Protein AF-A0A7Z9KAR8-F1 (afdb_monomer)

Radius of gyration: 24.35 Å; Cα contacts (8 Å, |Δi|>4): 132; chains: 1; bounding box: 50×44×74 Å

pLDDT: mean 83.53, std 10.92, range [35.22, 94.44]

Foldseek 3Di:
DDDPVVVLCVVCVVCVVVCNLVVVLVVVVVPDDDDDDDDDDPVNCVVVVQDPVNVVVVVVVVVVCVSCVSSVVSSVQVSLQPDKDFQDDADPVLVCQLVVQLVVCCVVCVQDKSVRSSVVSLVCQLPDLADQDPVPRDHPDHSVDCRSRVRIDRGDIDDRPPPDD

Mean predicted aligned error: 11.73 Å

Sequence (165 aa):
MPGCLEYVWALCRPAFVSGLLPETAWRLASMIPVAPLPPLTSEALRLLGVDASGMRAIRNICANFVRVAPINLLFAGAVERALLVSNWPVETTSARALTTGLFRKQAAHTELGRAEALRQTMLELIDGPGYIEE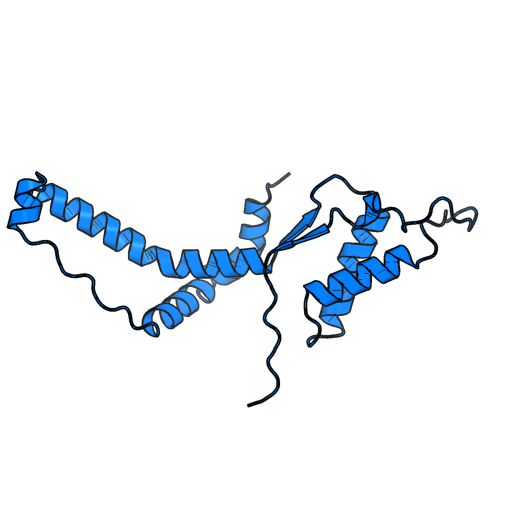ESGRTMFSYAHPIFWAPFSLVGEGSRKRIGS

Structure (mmCIF, N/CA/C/O backbone):
data_AF-A0A7Z9KAR8-F1
#
_entry.id   AF-A0A7Z9KAR8-F1
#
loop_
_atom_site.group_PDB
_atom_site.id
_atom_site.type_symbol
_atom_site.label_atom_id
_atom_site.label_alt_id
_atom_site.label_comp_id
_atom_site.label_asym_id
_atom_site.label_entity_id
_atom_site.label_seq_id
_atom_site.pdbx_PDB_ins_code
_atom_site.Cartn_x
_atom_site.Cartn_y
_atom_site.Cartn_z
_atom_site.occupancy
_atom_site.B_iso_or_equiv
_atom_site.auth_seq_id
_atom_site.auth_comp_id
_atom_site.auth_asym_id
_atom_site.auth_atom_id
_atom_site.pdbx_PDB_model_num
ATOM 1 N N . MET A 1 1 ? 3.943 18.731 10.210 1.00 45.09 1 MET A N 1
ATOM 2 C CA . MET A 1 1 ? 3.629 17.287 10.281 1.00 45.09 1 MET A CA 1
ATOM 3 C C . MET A 1 1 ? 4.158 16.627 9.018 1.00 45.09 1 MET A C 1
ATOM 5 O O . MET A 1 1 ? 4.075 17.282 7.985 1.00 45.09 1 MET A O 1
ATOM 9 N N . PRO A 1 2 ? 4.731 15.411 9.083 1.00 66.38 2 PRO A N 1
ATOM 10 C CA . PRO A 1 2 ? 5.111 14.663 7.884 1.00 66.38 2 PRO A CA 1
ATOM 11 C C . PRO A 1 2 ? 3.878 14.428 7.004 1.00 66.38 2 PRO A C 1
ATOM 13 O O . PRO A 1 2 ? 2.787 14.212 7.537 1.00 66.38 2 PRO A O 1
ATOM 16 N N . GLY A 1 3 ? 4.039 14.486 5.683 1.00 72.88 3 GLY A N 1
ATOM 17 C CA . GLY A 1 3 ? 2.987 14.110 4.745 1.00 72.88 3 GLY A CA 1
ATOM 18 C C . GLY A 1 3 ? 2.721 12.601 4.739 1.00 72.88 3 GLY A C 1
ATOM 19 O O . GLY A 1 3 ? 3.382 11.804 5.412 1.00 72.88 3 GLY A O 1
ATOM 20 N N . CYS A 1 4 ? 1.713 12.187 3.970 1.00 71.19 4 CYS A N 1
ATOM 21 C CA . CYS A 1 4 ? 1.337 10.777 3.855 1.00 71.19 4 CYS A CA 1
ATOM 22 C C . CYS A 1 4 ? 2.477 9.907 3.296 1.00 71.19 4 CYS A C 1
ATOM 24 O O . CYS A 1 4 ? 2.646 8.769 3.732 1.00 71.19 4 CYS A O 1
ATOM 26 N N . LEU A 1 5 ? 3.294 10.442 2.384 1.00 73.50 5 LEU A N 1
ATOM 27 C CA . LEU A 1 5 ? 4.408 9.718 1.771 1.00 73.50 5 LEU A CA 1
ATOM 28 C C . LEU A 1 5 ? 5.535 9.440 2.767 1.00 73.50 5 LEU A C 1
ATOM 30 O O . LEU A 1 5 ? 6.140 8.373 2.728 1.00 73.50 5 LEU A O 1
ATOM 34 N N . GLU A 1 6 ? 5.790 10.358 3.691 1.00 79.88 6 GLU A N 1
ATOM 35 C CA . GLU A 1 6 ? 6.808 10.221 4.725 1.00 79.88 6 GLU A CA 1
ATOM 36 C C . GLU A 1 6 ? 6.431 9.135 5.737 1.00 79.88 6 GLU A C 1
ATOM 38 O O . GLU A 1 6 ? 7.284 8.335 6.126 1.00 79.88 6 GLU A O 1
ATOM 43 N N . TYR A 1 7 ? 5.149 9.046 6.109 1.00 78.88 7 TYR A N 1
ATOM 44 C CA . TYR A 1 7 ? 4.641 7.960 6.954 1.00 78.88 7 TYR A CA 1
ATOM 45 C C . TYR A 1 7 ? 4.710 6.604 6.257 1.00 78.88 7 TYR A C 1
ATOM 47 O O . TYR A 1 7 ? 5.191 5.626 6.833 1.00 78.88 7 TYR A O 1
ATOM 55 N N . VAL A 1 8 ? 4.266 6.549 5.002 1.00 79.81 8 VAL A N 1
ATOM 56 C CA . VAL A 1 8 ? 4.335 5.334 4.187 1.00 79.81 8 VAL A CA 1
ATOM 57 C C . VAL A 1 8 ? 5.786 4.872 4.028 1.00 79.81 8 VAL A C 1
ATOM 59 O O . VAL A 1 8 ? 6.088 3.690 4.197 1.00 79.81 8 VAL A O 1
ATOM 62 N N . TRP A 1 9 ? 6.709 5.801 3.771 1.00 83.88 9 TRP A N 1
ATOM 63 C CA . TRP A 1 9 ? 8.127 5.483 3.687 1.00 83.88 9 TRP A CA 1
ATOM 64 C C . TRP A 1 9 ? 8.672 4.960 5.014 1.00 83.88 9 TRP A C 1
ATOM 66 O O . TRP A 1 9 ? 9.349 3.936 5.016 1.00 83.88 9 TRP A O 1
ATOM 76 N N 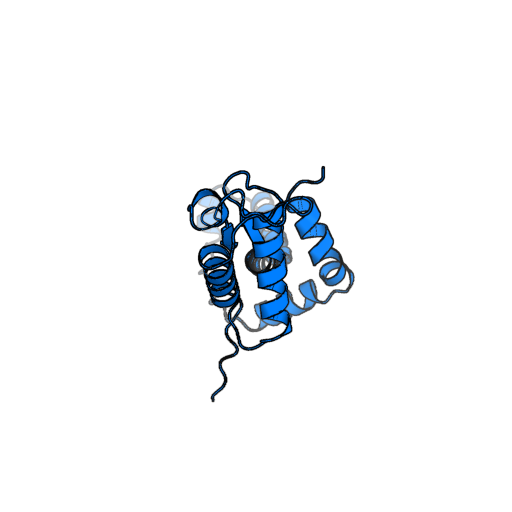. ALA A 1 10 ? 8.351 5.591 6.146 1.00 85.75 10 ALA A N 1
ATOM 77 C CA . ALA A 1 10 ? 8.784 5.118 7.461 1.00 85.75 10 ALA A CA 1
ATOM 78 C C . ALA A 1 10 ? 8.325 3.675 7.746 1.00 85.75 10 ALA A C 1
ATOM 80 O O . ALA A 1 10 ? 9.099 2.889 8.293 1.00 85.75 10 ALA A O 1
ATOM 81 N N . LEU A 1 11 ? 7.110 3.311 7.317 1.00 82.25 11 LEU A N 1
ATOM 82 C CA . LEU A 1 11 ? 6.562 1.962 7.466 1.00 82.25 11 LEU A CA 1
ATOM 83 C C . LEU A 1 11 ? 7.293 0.931 6.591 1.00 82.25 11 LEU A C 1
ATOM 85 O O . LEU A 1 11 ? 7.612 -0.163 7.054 1.00 82.25 11 LEU A O 1
ATOM 89 N N . CYS A 1 12 ? 7.569 1.262 5.328 1.00 83.88 12 CYS A N 1
ATOM 90 C CA . CYS A 1 12 ? 8.182 0.326 4.382 1.00 83.88 12 CYS A CA 1
ATOM 91 C C . CYS A 1 12 ? 9.715 0.277 4.475 1.00 83.88 12 CYS A C 1
ATOM 93 O O . CYS A 1 12 ? 10.317 -0.733 4.105 1.00 83.88 12 CYS A O 1
ATOM 95 N N . ARG A 1 13 ? 10.363 1.337 4.975 1.00 88.62 13 ARG A N 1
ATOM 96 C CA . ARG A 1 13 ? 11.827 1.491 5.009 1.00 88.62 13 ARG A CA 1
ATOM 97 C C . ARG A 1 13 ? 12.562 0.281 5.600 1.00 88.62 13 ARG A C 1
ATOM 99 O O . ARG A 1 13 ? 13.557 -0.111 4.992 1.00 88.62 13 ARG A O 1
ATOM 106 N N . PRO A 1 14 ? 12.130 -0.347 6.712 1.00 91.00 14 PRO A N 1
ATOM 107 C CA . PRO A 1 14 ? 12.810 -1.531 7.237 1.00 91.00 14 PRO A CA 1
ATOM 108 C C . PRO A 1 14 ? 12.903 -2.678 6.220 1.00 91.00 14 PRO A C 1
ATOM 110 O O . PRO A 1 14 ? 13.963 -3.280 6.094 1.00 91.00 14 PRO A O 1
ATOM 113 N N . ALA A 1 15 ? 11.840 -2.929 5.445 1.00 86.44 15 ALA A N 1
ATOM 114 C CA . ALA A 1 15 ? 11.808 -3.976 4.419 1.00 86.44 15 ALA A CA 1
ATOM 115 C C . ALA A 1 15 ? 12.643 -3.636 3.169 1.00 86.44 15 ALA A C 1
ATOM 117 O O . ALA A 1 15 ? 13.060 -4.533 2.437 1.00 86.44 15 ALA A O 1
ATOM 118 N N . PHE A 1 16 ? 12.888 -2.346 2.918 1.00 89.00 16 PHE A N 1
ATOM 119 C CA . PHE A 1 16 ? 13.817 -1.887 1.883 1.00 89.00 16 PHE A CA 1
ATOM 120 C C . PHE A 1 16 ? 15.272 -2.037 2.320 1.00 89.00 16 PHE A C 1
ATOM 122 O O . PHE A 1 16 ? 16.084 -2.569 1.570 1.00 89.00 16 PHE A O 1
ATOM 129 N N . VAL A 1 17 ? 15.598 -1.580 3.532 1.00 91.62 17 VAL A N 1
ATOM 130 C CA . VAL A 1 17 ? 16.964 -1.629 4.075 1.00 91.62 17 VAL A CA 1
ATOM 131 C C . VAL A 1 17 ? 17.418 -3.071 4.304 1.00 91.62 17 VAL A C 1
ATOM 133 O O . VAL A 1 17 ? 18.588 -3.370 4.100 1.00 91.62 17 VAL A O 1
ATOM 136 N N . SER A 1 18 ? 16.506 -3.973 4.680 1.00 92.12 18 SER A N 1
ATOM 137 C CA . SER A 1 18 ? 16.820 -5.391 4.883 1.00 92.12 18 SER A CA 1
ATOM 138 C C . SER A 1 18 ? 16.984 -6.201 3.594 1.00 92.12 18 SER A C 1
ATOM 140 O O . SER A 1 18 ? 17.326 -7.374 3.676 1.00 92.12 18 SER A O 1
ATOM 142 N N . GLY A 1 19 ? 16.697 -5.628 2.420 1.00 91.31 19 GLY A N 1
ATOM 143 C CA . GLY A 1 19 ? 16.721 -6.349 1.142 1.00 91.31 19 GLY A CA 1
ATOM 144 C C . GLY A 1 19 ? 15.479 -7.205 0.863 1.00 91.31 19 GLY A C 1
ATOM 145 O O . GLY A 1 19 ? 15.251 -7.564 -0.290 1.00 91.31 19 GLY A O 1
ATOM 146 N N . LEU A 1 20 ? 14.608 -7.437 1.853 1.00 89.12 20 LEU A N 1
ATOM 147 C CA . LEU A 1 20 ? 13.421 -8.293 1.719 1.00 89.12 20 LEU A CA 1
ATOM 148 C C . LEU A 1 20 ? 12.524 -7.893 0.538 1.00 89.12 20 LEU A C 1
ATOM 150 O O . LEU A 1 20 ? 12.117 -8.746 -0.256 1.00 89.12 20 LEU A O 1
ATOM 154 N N . LEU A 1 21 ? 12.190 -6.603 0.430 1.00 89.19 21 LEU A N 1
ATOM 155 C CA . LEU A 1 21 ? 11.308 -6.096 -0.622 1.00 89.19 21 LEU A CA 1
ATOM 156 C C . LEU A 1 21 ? 12.013 -6.094 -1.995 1.00 89.19 21 LEU A C 1
ATOM 158 O O . LEU A 1 21 ? 11.441 -6.659 -2.929 1.00 89.19 21 LEU A O 1
ATOM 162 N N . PRO A 1 22 ? 13.251 -5.574 -2.144 1.00 90.69 22 PRO A N 1
ATOM 163 C CA . PRO A 1 22 ? 14.014 -5.698 -3.389 1.00 90.69 22 PRO A CA 1
ATOM 164 C C . PRO A 1 22 ? 14.191 -7.137 -3.897 1.00 90.69 22 PRO A C 1
ATOM 166 O O . PRO A 1 22 ? 13.934 -7.407 -5.070 1.00 90.69 22 PRO A O 1
ATOM 169 N N . GLU A 1 23 ? 14.592 -8.072 -3.035 1.00 93.69 23 GLU A N 1
ATOM 170 C CA . GLU A 1 23 ? 14.826 -9.471 -3.411 1.00 93.69 23 GLU A CA 1
ATOM 171 C C . GLU A 1 23 ? 13.528 -10.171 -3.810 1.00 93.69 23 GLU A C 1
ATOM 173 O O . GLU A 1 23 ? 13.474 -10.878 -4.819 1.00 93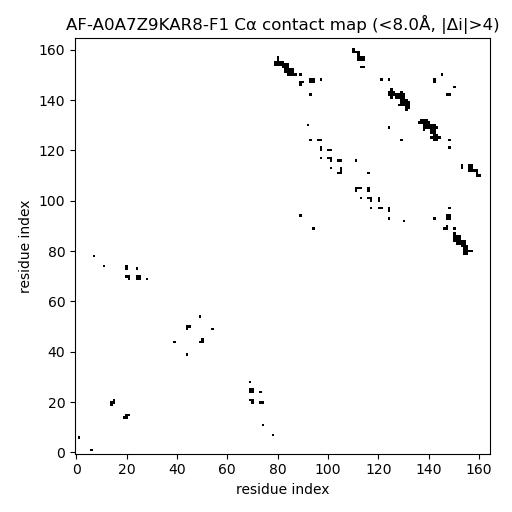.69 23 GLU A O 1
ATOM 178 N N . THR A 1 24 ? 12.449 -9.931 -3.060 1.00 91.75 24 THR A N 1
ATOM 179 C CA . THR A 1 24 ? 11.128 -10.475 -3.391 1.00 91.75 24 THR A CA 1
ATOM 180 C C . THR A 1 24 ? 10.623 -9.923 -4.722 1.00 91.75 24 THR A C 1
ATOM 182 O O . THR A 1 24 ? 10.105 -10.689 -5.533 1.00 91.75 24 THR A O 1
ATOM 185 N N . ALA A 1 25 ? 10.804 -8.625 -4.979 1.00 91.69 25 ALA A N 1
ATOM 186 C CA . ALA A 1 25 ? 10.401 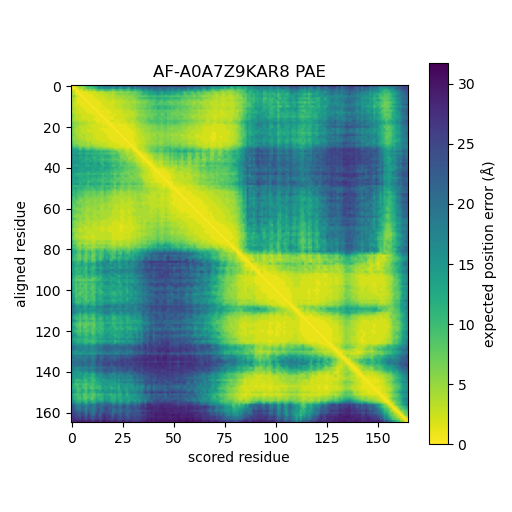-7.998 -6.233 1.00 91.69 25 ALA A CA 1
ATOM 187 C C . ALA A 1 25 ? 11.107 -8.633 -7.437 1.00 91.69 25 ALA A C 1
ATOM 189 O O . ALA A 1 25 ? 10.452 -9.003 -8.411 1.00 91.69 25 ALA A O 1
ATOM 190 N N . TRP A 1 26 ? 12.426 -8.818 -7.354 1.00 93.19 26 TRP A N 1
ATOM 191 C CA . TRP A 1 26 ? 13.199 -9.441 -8.427 1.00 93.19 26 TRP A CA 1
ATOM 192 C C . TRP A 1 26 ? 12.892 -10.922 -8.609 1.00 93.19 26 TRP A C 1
ATOM 194 O O . TRP A 1 26 ? 12.780 -11.375 -9.746 1.00 93.19 26 TRP A O 1
ATOM 204 N N . ARG A 1 27 ? 12.687 -11.661 -7.513 1.00 93.31 27 ARG A N 1
ATOM 205 C CA . ARG A 1 27 ? 12.254 -13.061 -7.578 1.00 93.31 27 ARG A CA 1
ATOM 206 C C . ARG A 1 27 ? 10.901 -13.197 -8.272 1.00 93.31 27 ARG A C 1
ATOM 208 O O . ARG A 1 27 ? 10.712 -14.115 -9.053 1.00 93.31 27 ARG A O 1
ATOM 215 N N . LEU A 1 28 ? 9.949 -12.307 -7.992 1.00 90.69 28 LEU A N 1
ATOM 216 C CA . LEU A 1 28 ? 8.649 -12.317 -8.668 1.00 90.69 28 LEU A CA 1
ATOM 217 C C . LEU A 1 28 ? 8.787 -11.935 -10.144 1.00 90.69 28 LEU A C 1
ATOM 219 O O . LEU A 1 28 ? 8.228 -12.617 -10.995 1.00 90.69 28 LEU A O 1
ATOM 223 N N . ALA A 1 29 ? 9.561 -10.893 -10.454 1.00 89.56 29 ALA A N 1
ATOM 224 C CA . ALA A 1 29 ? 9.776 -10.449 -11.827 1.00 89.56 29 ALA A CA 1
ATOM 225 C C . ALA A 1 29 ? 10.434 -11.525 -12.703 1.00 89.56 29 ALA A C 1
ATOM 227 O O . ALA A 1 29 ? 10.047 -11.679 -13.857 1.00 89.56 29 ALA A O 1
ATOM 228 N N . SER A 1 30 ? 11.378 -12.304 -12.164 1.00 89.75 30 SER A N 1
ATOM 229 C CA . SER A 1 30 ? 12.030 -13.387 -12.912 1.00 89.75 30 SER A CA 1
ATOM 230 C C . SER A 1 30 ? 11.114 -14.579 -13.197 1.00 89.75 30 SER A C 1
ATOM 232 O O . SER A 1 30 ? 11.390 -15.352 -14.112 1.00 89.75 30 SER A O 1
ATOM 234 N N . MET A 1 31 ? 10.020 -14.726 -12.446 1.00 90.81 31 MET A N 1
ATOM 235 C CA . MET A 1 31 ? 9.026 -15.783 -12.649 1.00 90.81 31 MET A CA 1
ATOM 236 C C . MET A 1 31 ? 7.926 -15.396 -13.645 1.00 90.81 31 MET A C 1
ATOM 238 O O . MET A 1 31 ? 7.117 -16.250 -14.001 1.00 90.81 31 MET A O 1
ATOM 242 N N . ILE A 1 32 ? 7.867 -14.135 -14.092 1.00 84.75 32 ILE A N 1
ATOM 243 C CA . ILE A 1 32 ? 6.857 -13.671 -15.048 1.00 84.75 32 ILE A CA 1
ATOM 244 C C . ILE A 1 32 ? 7.427 -13.805 -16.465 1.00 84.75 32 ILE A C 1
ATOM 246 O O . ILE A 1 32 ? 8.321 -13.041 -16.838 1.00 84.75 32 ILE A O 1
ATOM 250 N N . PRO A 1 33 ? 6.918 -14.736 -17.291 1.00 80.25 33 PRO A N 1
ATOM 251 C CA . PRO A 1 33 ? 7.319 -14.809 -18.685 1.00 80.25 33 PRO A CA 1
ATOM 252 C C . PRO A 1 33 ? 6.739 -13.605 -19.436 1.00 80.25 33 PRO A C 1
ATOM 254 O O . PRO A 1 33 ? 5.524 -13.468 -19.572 1.00 80.25 33 PRO A O 1
ATOM 257 N N . VAL A 1 34 ? 7.610 -12.730 -19.935 1.00 80.62 34 VAL A N 1
ATOM 258 C CA . VAL A 1 34 ? 7.222 -11.603 -20.791 1.00 80.62 34 VAL A CA 1
ATOM 259 C C . VAL A 1 34 ? 7.715 -11.887 -22.202 1.00 80.62 34 VAL A C 1
ATOM 261 O O . VAL A 1 34 ? 8.917 -12.033 -22.428 1.00 80.62 34 VAL A O 1
ATOM 264 N N . ALA A 1 35 ? 6.789 -11.974 -23.158 1.00 85.00 35 ALA A N 1
ATOM 265 C CA . ALA A 1 35 ? 7.151 -12.084 -24.564 1.00 85.00 35 ALA A CA 1
ATOM 266 C C . ALA A 1 35 ? 7.903 -10.810 -24.995 1.00 85.00 35 ALA A C 1
ATOM 268 O O . ALA A 1 35 ? 7.413 -9.705 -24.735 1.00 85.00 35 ALA A O 1
ATOM 269 N N . PRO A 1 36 ? 9.083 -10.925 -25.631 1.00 82.81 36 PRO A N 1
ATOM 270 C CA . PRO A 1 36 ? 9.813 -9.753 -26.081 1.00 82.81 36 PRO A CA 1
ATOM 271 C C . PRO A 1 36 ? 9.004 -9.021 -27.150 1.00 82.81 36 PRO A C 1
ATOM 273 O O . PRO A 1 36 ? 8.432 -9.633 -28.053 1.00 82.81 36 PRO A O 1
ATOM 276 N N . LEU A 1 37 ? 8.980 -7.693 -27.057 1.00 83.56 37 LEU A N 1
ATOM 277 C CA . LEU A 1 37 ? 8.438 -6.870 -28.127 1.00 83.56 37 LEU A CA 1
ATOM 278 C C . LEU A 1 37 ? 9.305 -7.026 -29.387 1.00 83.56 37 LEU A C 1
ATOM 280 O O . LEU A 1 37 ? 10.532 -7.135 -29.267 1.00 83.56 37 LEU A O 1
ATOM 284 N N . PRO A 1 38 ? 8.704 -7.000 -30.589 1.00 87.06 38 PRO A N 1
ATOM 285 C CA . PRO A 1 38 ? 9.464 -6.972 -31.830 1.00 87.06 38 PRO A CA 1
ATOM 286 C C . PRO A 1 38 ? 10.464 -5.803 -31.817 1.00 87.06 38 PRO A C 1
ATOM 288 O O . PRO A 1 38 ? 10.069 -4.671 -31.518 1.00 87.06 38 PRO A O 1
ATOM 291 N N . PRO A 1 39 ? 11.753 -6.040 -32.115 1.00 83.50 39 PRO A N 1
ATOM 292 C CA . PRO A 1 39 ? 12.742 -4.975 -32.106 1.00 83.50 39 PRO A CA 1
ATOM 293 C C . PRO A 1 39 ? 12.489 -3.997 -33.259 1.00 83.50 39 PRO A C 1
ATOM 295 O O . PRO A 1 39 ? 12.169 -4.398 -34.378 1.00 83.50 39 PRO A O 1
ATOM 298 N N . LEU A 1 40 ? 12.695 -2.704 -33.003 1.00 85.06 40 LEU A N 1
ATOM 299 C CA . LEU A 1 40 ? 12.755 -1.704 -34.069 1.00 85.06 40 LEU A CA 1
ATOM 300 C C . LEU A 1 40 ? 14.016 -1.923 -34.910 1.00 85.06 40 LEU A C 1
ATOM 302 O O . LEU A 1 40 ? 15.104 -2.144 -34.372 1.00 85.06 40 LEU A O 1
ATOM 306 N N . THR A 1 41 ? 13.883 -1.837 -36.233 1.00 87.69 41 THR A N 1
ATOM 307 C CA . THR A 1 41 ? 15.026 -1.998 -37.137 1.00 87.69 41 THR A CA 1
ATOM 308 C C . THR A 1 41 ? 15.968 -0.797 -37.046 1.00 87.69 41 THR A C 1
ATOM 310 O O . THR A 1 41 ? 15.552 0.341 -36.819 1.00 87.69 41 THR A O 1
ATOM 313 N N . SER A 1 42 ? 17.261 -1.028 -37.286 1.00 84.06 42 SER A N 1
ATOM 314 C CA . SER A 1 42 ? 18.275 0.038 -37.335 1.00 84.06 42 SER A CA 1
ATOM 315 C C . SER A 1 42 ? 17.987 1.099 -38.404 1.00 84.06 42 SER A C 1
ATOM 317 O O . SER A 1 42 ? 18.511 2.208 -38.344 1.00 84.06 42 SER A O 1
ATOM 319 N N . GLU A 1 43 ? 17.191 0.766 -39.417 1.00 86.94 43 GLU A N 1
ATOM 320 C CA . GLU A 1 43 ? 16.735 1.700 -40.445 1.00 86.94 43 GLU A CA 1
ATOM 321 C C . GLU A 1 43 ? 15.576 2.568 -39.950 1.00 86.94 43 GLU A C 1
ATOM 323 O O . GLU A 1 43 ? 15.659 3.789 -40.054 1.00 86.94 43 GLU A O 1
ATOM 328 N N . ALA A 1 44 ? 14.573 1.974 -39.294 1.00 87.00 44 ALA A N 1
ATOM 329 C CA . ALA A 1 44 ? 13.496 2.723 -38.647 1.00 87.00 44 ALA A CA 1
ATOM 330 C C . ALA A 1 44 ? 14.041 3.706 -37.599 1.00 87.00 44 ALA A C 1
ATOM 332 O O . ALA A 1 44 ? 13.625 4.858 -37.542 1.00 87.00 44 ALA A O 1
ATOM 333 N N . LEU A 1 45 ? 15.035 3.284 -36.815 1.00 88.25 45 LEU A N 1
ATOM 334 C CA . LEU A 1 45 ? 15.698 4.142 -35.831 1.00 88.25 45 LEU A CA 1
ATOM 335 C C . LEU A 1 45 ? 16.431 5.322 -36.483 1.00 88.25 45 LEU A C 1
ATOM 337 O O . LEU A 1 45 ? 16.350 6.440 -35.981 1.00 88.25 45 LEU A O 1
ATOM 341 N N . ARG A 1 46 ? 17.086 5.103 -37.630 1.00 86.88 46 ARG A N 1
ATOM 342 C CA . ARG A 1 46 ? 17.729 6.180 -38.398 1.00 86.88 46 ARG A CA 1
ATOM 343 C C . ARG A 1 46 ? 16.714 7.153 -38.993 1.00 86.88 46 ARG A C 1
ATOM 345 O O . ARG A 1 46 ? 16.954 8.354 -38.942 1.00 86.88 46 ARG A O 1
ATOM 352 N N . LEU A 1 47 ? 15.578 6.661 -39.492 1.00 91.25 47 LEU A N 1
ATOM 353 C CA . LEU A 1 47 ? 14.476 7.504 -39.977 1.00 91.25 47 LEU A CA 1
ATOM 354 C C . LEU A 1 47 ? 13.876 8.373 -38.862 1.00 91.25 47 LEU A C 1
ATOM 356 O O . LEU A 1 47 ? 13.475 9.503 -39.115 1.00 91.25 47 LEU A O 1
ATOM 360 N N . LEU A 1 48 ? 13.876 7.876 -37.622 1.00 89.88 48 LEU A N 1
ATOM 361 C CA . LEU A 1 48 ? 13.487 8.632 -36.427 1.00 89.88 48 LEU A CA 1
ATOM 362 C C . LEU A 1 48 ? 14.591 9.577 -35.910 1.00 89.88 48 LEU A C 1
ATOM 364 O O . LEU A 1 48 ? 14.429 10.182 -34.853 1.00 89.88 48 LEU A O 1
ATOM 368 N N . GLY A 1 49 ? 15.721 9.697 -36.615 1.00 92.25 49 GLY A N 1
ATOM 369 C CA . GLY A 1 49 ? 16.840 10.557 -36.221 1.00 92.25 49 GLY A CA 1
ATOM 370 C C . GLY A 1 49 ? 17.660 10.027 -35.039 1.00 92.25 49 GLY A C 1
ATOM 371 O O . GLY A 1 49 ? 18.406 10.785 -34.423 1.00 92.25 49 GLY A O 1
ATOM 372 N N . VAL A 1 50 ? 17.539 8.739 -34.699 1.00 92.44 50 VAL A N 1
ATOM 373 C CA . VAL A 1 50 ? 18.275 8.131 -33.584 1.00 92.44 50 VAL A CA 1
ATOM 374 C C . VAL A 1 50 ? 19.655 7.687 -34.057 1.00 92.44 50 VAL A C 1
ATOM 376 O O . VAL A 1 50 ? 19.814 6.672 -34.739 1.00 92.44 50 VAL A O 1
ATO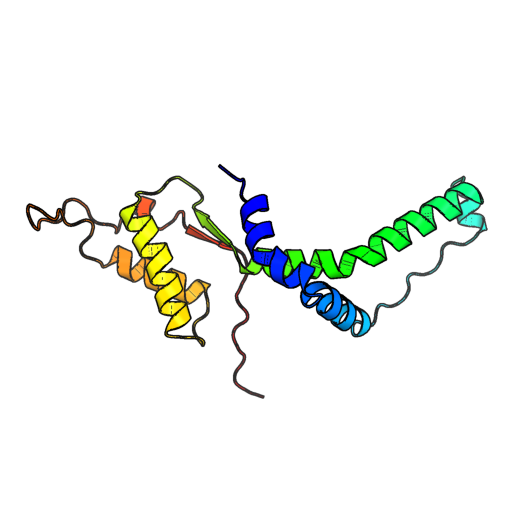M 379 N N . ASP A 1 51 ? 20.671 8.443 -33.658 1.00 90.62 51 ASP A N 1
ATOM 380 C CA . ASP A 1 51 ? 22.071 8.106 -33.886 1.00 90.62 51 ASP A CA 1
ATOM 381 C C . ASP A 1 51 ? 22.624 7.149 -32.806 1.00 90.62 51 ASP A C 1
ATOM 383 O O . ASP A 1 51 ? 21.923 6.687 -31.899 1.00 90.62 51 ASP A O 1
ATOM 387 N N . ALA A 1 52 ? 23.921 6.832 -32.878 1.00 88.12 52 ALA A N 1
ATOM 388 C CA . ALA A 1 52 ? 24.565 5.961 -31.895 1.00 88.12 52 ALA A CA 1
ATOM 389 C C . ALA A 1 52 ? 24.525 6.532 -30.463 1.00 88.12 52 ALA A C 1
ATOM 391 O O . ALA A 1 52 ? 24.533 5.765 -29.497 1.00 88.12 52 ALA A O 1
ATOM 392 N N . SER A 1 53 ? 24.491 7.860 -30.312 1.00 91.75 53 SER A N 1
ATOM 393 C CA . SER A 1 53 ? 24.415 8.531 -29.014 1.00 91.75 53 SER A CA 1
ATOM 394 C C . SER A 1 53 ? 23.013 8.444 -28.421 1.00 91.75 53 SER A C 1
ATOM 396 O O . SER A 1 53 ? 22.857 7.984 -27.288 1.00 91.75 53 SER A O 1
ATOM 398 N N . GLY A 1 54 ? 21.992 8.762 -29.215 1.00 90.06 54 GLY A N 1
ATOM 399 C CA . GLY A 1 54 ? 20.587 8.594 -28.867 1.00 90.06 54 GLY A CA 1
ATOM 400 C C . GLY A 1 54 ? 20.269 7.142 -28.530 1.00 90.06 54 GLY A C 1
ATOM 401 O O . GLY A 1 54 ? 19.639 6.860 -27.515 1.00 90.06 54 GLY A O 1
ATOM 402 N N . MET A 1 55 ? 20.818 6.196 -29.289 1.00 89.81 55 MET A N 1
ATOM 403 C CA . MET A 1 55 ? 20.661 4.773 -29.010 1.00 89.81 55 MET A CA 1
ATOM 404 C C . MET A 1 55 ? 21.273 4.358 -27.657 1.00 89.81 55 MET A C 1
ATOM 406 O O . MET A 1 55 ? 20.694 3.549 -26.927 1.00 89.81 55 MET A O 1
ATOM 410 N N . ARG A 1 56 ? 22.430 4.918 -27.274 1.00 91.00 56 ARG A N 1
ATOM 411 C CA . ARG A 1 56 ? 22.995 4.710 -25.927 1.00 91.00 56 ARG A CA 1
ATOM 412 C C . ARG A 1 56 ? 22.105 5.319 -24.844 1.00 91.00 56 ARG A C 1
ATOM 414 O O . ARG A 1 56 ? 21.884 4.668 -23.826 1.00 91.00 56 ARG A O 1
ATOM 421 N N . ALA A 1 57 ? 21.572 6.519 -25.067 1.00 90.50 57 ALA A N 1
ATOM 422 C CA . ALA A 1 57 ? 20.678 7.180 -24.120 1.00 90.50 57 ALA A CA 1
ATOM 423 C C . ALA A 1 57 ? 19.397 6.364 -23.880 1.00 90.50 57 ALA A C 1
ATOM 425 O O . ALA A 1 57 ? 19.058 6.096 -22.729 1.00 90.50 57 ALA A O 1
ATOM 426 N N . ILE A 1 58 ? 18.748 5.885 -24.947 1.00 90.06 58 ILE A N 1
ATOM 427 C CA . ILE A 1 58 ? 17.551 5.033 -24.865 1.00 90.06 58 ILE A CA 1
ATOM 428 C C . ILE A 1 58 ? 17.846 3.775 -24.048 1.00 90.06 58 ILE A C 1
ATOM 430 O O . ILE A 1 58 ? 17.129 3.480 -23.095 1.00 90.06 58 ILE A O 1
ATOM 434 N N . ARG A 1 59 ? 18.939 3.063 -24.358 1.00 89.69 59 ARG A N 1
ATOM 435 C CA . ARG A 1 59 ? 19.321 1.862 -23.600 1.00 89.69 59 ARG A CA 1
ATOM 436 C C . ARG A 1 59 ? 19.545 2.151 -22.123 1.00 89.69 59 ARG A C 1
ATOM 438 O O . ARG A 1 59 ? 19.075 1.382 -21.292 1.00 89.69 59 ARG A O 1
ATOM 445 N N . ASN A 1 60 ? 20.215 3.252 -21.791 1.00 93.50 60 ASN A N 1
ATOM 446 C CA . ASN A 1 60 ? 20.454 3.631 -20.400 1.00 93.50 60 ASN A CA 1
ATOM 447 C C . ASN A 1 60 ? 19.147 3.955 -19.662 1.00 93.50 60 ASN A C 1
ATOM 449 O O . ASN A 1 60 ? 18.974 3.537 -18.518 1.00 93.50 60 ASN A O 1
ATOM 453 N N . ILE A 1 61 ? 18.213 4.655 -20.312 1.00 91.06 61 ILE A N 1
ATOM 454 C CA . ILE A 1 61 ? 16.891 4.962 -19.749 1.00 91.06 61 ILE A CA 1
ATOM 455 C C . ILE A 1 61 ? 16.106 3.670 -19.513 1.00 91.06 61 ILE A C 1
ATOM 457 O O . ILE A 1 61 ? 15.632 3.441 -18.401 1.00 91.06 61 ILE A O 1
ATOM 461 N N . CYS A 1 62 ? 16.023 2.797 -20.520 1.00 88.12 62 CYS A N 1
ATOM 462 C CA . CYS A 1 62 ? 15.336 1.514 -20.401 1.00 88.12 62 CYS A CA 1
ATOM 463 C C . CYS A 1 62 ? 15.962 0.637 -19.311 1.00 88.12 62 CYS A C 1
ATOM 465 O O . CYS A 1 62 ? 15.237 0.086 -18.489 1.00 88.12 62 CYS A O 1
ATOM 467 N N . ALA A 1 63 ? 17.293 0.547 -19.248 1.00 89.44 63 ALA A N 1
ATOM 468 C CA . ALA A 1 63 ? 17.992 -0.226 -18.225 1.00 89.44 63 ALA A CA 1
ATOM 469 C C . ALA A 1 63 ? 17.720 0.316 -16.815 1.00 89.44 63 ALA A C 1
ATOM 471 O O . ALA A 1 63 ? 17.438 -0.457 -15.900 1.00 89.44 63 ALA A O 1
ATOM 472 N N . ASN A 1 64 ? 17.744 1.641 -16.637 1.00 90.62 64 ASN A N 1
ATOM 473 C CA . ASN A 1 64 ? 17.400 2.263 -15.360 1.00 90.62 64 ASN A CA 1
ATOM 474 C C . ASN A 1 64 ? 15.942 1.995 -14.973 1.00 90.62 64 ASN A C 1
ATOM 476 O O . ASN A 1 64 ? 15.685 1.667 -13.818 1.00 90.62 64 ASN A O 1
ATOM 480 N N . PHE A 1 65 ? 15.008 2.094 -15.922 1.00 90.50 65 PHE A N 1
ATOM 481 C CA . PHE A 1 65 ? 13.596 1.810 -15.679 1.00 90.50 65 PHE A CA 1
ATOM 482 C C . PHE A 1 65 ? 13.379 0.348 -15.275 1.00 90.50 65 PHE A C 1
ATOM 484 O O . PHE A 1 65 ? 12.795 0.085 -14.227 1.00 90.50 65 PHE A O 1
ATOM 491 N N . VAL A 1 66 ? 13.922 -0.603 -16.042 1.00 88.19 66 VAL A N 1
ATOM 492 C CA . VAL A 1 66 ? 13.846 -2.045 -15.746 1.00 88.19 66 VAL A CA 1
ATOM 493 C C . VAL A 1 66 ? 14.454 -2.362 -14.381 1.00 88.19 66 VAL A C 1
ATOM 495 O O . VAL A 1 66 ? 13.916 -3.190 -13.653 1.00 88.19 66 VAL A O 1
ATOM 498 N N . ARG A 1 67 ? 15.531 -1.668 -13.992 1.00 90.06 67 ARG A N 1
ATOM 499 C CA . ARG A 1 67 ? 16.180 -1.870 -12.692 1.00 90.06 67 ARG A CA 1
ATOM 500 C C . ARG A 1 67 ? 15.264 -1.546 -11.507 1.00 90.06 67 ARG A C 1
ATOM 502 O O . ARG A 1 67 ? 15.358 -2.198 -10.471 1.00 90.06 67 ARG A O 1
ATOM 509 N N . VAL A 1 68 ? 14.425 -0.518 -11.628 1.00 89.88 68 VAL A N 1
ATOM 510 C CA . VAL A 1 68 ? 13.594 -0.026 -10.513 1.00 89.88 68 VAL A CA 1
ATOM 511 C C . VAL A 1 68 ? 12.140 -0.481 -10.597 1.00 89.88 68 VAL A C 1
ATOM 513 O O . VAL A 1 68 ? 11.462 -0.529 -9.574 1.00 89.88 68 VAL A O 1
ATOM 516 N N . ALA A 1 69 ? 11.655 -0.846 -11.786 1.00 90.44 69 ALA A N 1
ATOM 517 C CA . ALA A 1 69 ? 10.249 -1.155 -12.024 1.00 90.44 69 ALA A CA 1
ATOM 518 C C . ALA A 1 69 ? 9.692 -2.276 -11.122 1.00 90.44 69 ALA A C 1
ATOM 520 O O . ALA A 1 69 ? 8.647 -2.040 -10.512 1.00 90.44 69 ALA A O 1
ATOM 521 N N . PRO A 1 70 ? 10.359 -3.437 -10.935 1.00 92.00 70 PRO A N 1
ATOM 522 C CA . PRO A 1 70 ? 9.853 -4.481 -10.039 1.00 92.00 70 PRO A CA 1
ATOM 523 C C . PRO A 1 70 ? 9.666 -3.993 -8.601 1.00 92.00 70 PRO A C 1
ATOM 525 O O . PRO A 1 70 ? 8.661 -4.286 -7.954 1.00 92.00 70 PRO A O 1
ATOM 528 N N . ILE A 1 71 ? 10.631 -3.215 -8.110 1.00 91.88 71 ILE A N 1
ATOM 529 C CA . ILE A 1 71 ? 10.645 -2.689 -6.744 1.00 91.88 71 ILE A CA 1
ATOM 530 C C . ILE A 1 71 ? 9.525 -1.657 -6.576 1.00 91.88 71 ILE A C 1
ATOM 532 O O . ILE A 1 71 ? 8.783 -1.713 -5.598 1.00 91.88 71 ILE A O 1
ATOM 536 N N . ASN A 1 72 ? 9.358 -0.760 -7.553 1.00 89.88 72 ASN A N 1
ATOM 537 C CA . ASN A 1 72 ? 8.303 0.253 -7.550 1.00 89.88 72 ASN A CA 1
ATOM 538 C C . ASN A 1 72 ? 6.904 -0.371 -7.581 1.00 89.88 72 ASN A C 1
ATOM 540 O O . ASN A 1 72 ? 6.024 0.081 -6.855 1.00 89.88 72 ASN A O 1
ATOM 544 N N . LEU A 1 73 ? 6.699 -1.421 -8.382 1.00 87.69 73 LEU A N 1
ATOM 545 C CA . LEU A 1 73 ? 5.422 -2.135 -8.452 1.00 87.69 73 LEU A CA 1
ATOM 546 C C . LEU A 1 73 ? 5.100 -2.848 -7.136 1.00 87.69 73 LEU A C 1
ATOM 548 O O . LEU A 1 73 ? 3.974 -2.761 -6.646 1.00 87.69 73 LEU A O 1
ATOM 552 N N . LEU A 1 74 ? 6.088 -3.516 -6.532 1.00 87.00 74 LEU A N 1
ATOM 553 C CA . LEU A 1 74 ? 5.887 -4.187 -5.250 1.00 87.00 74 LEU A CA 1
ATOM 554 C C . LEU A 1 74 ? 5.634 -3.182 -4.119 1.00 87.00 74 LEU A C 1
ATOM 556 O O . LEU A 1 74 ? 4.770 -3.418 -3.276 1.00 87.00 74 LEU A O 1
ATOM 560 N N . PHE A 1 75 ? 6.339 -2.048 -4.122 1.00 84.69 75 PHE A N 1
ATOM 561 C CA . PHE A 1 75 ? 6.081 -0.948 -3.199 1.00 84.69 75 PHE A CA 1
ATOM 562 C C . PHE A 1 75 ? 4.668 -0.401 -3.372 1.00 84.69 75 PHE A C 1
ATOM 564 O O . PHE A 1 75 ? 3.925 -0.385 -2.400 1.00 84.69 75 PHE A O 1
ATOM 571 N N . ALA A 1 76 ? 4.256 -0.043 -4.591 1.00 82.44 76 ALA A N 1
ATOM 572 C CA . ALA A 1 76 ? 2.907 0.449 -4.859 1.00 82.44 76 ALA A CA 1
ATOM 573 C C . ALA A 1 76 ? 1.835 -0.526 -4.343 1.00 82.44 76 ALA A C 1
ATOM 575 O O . ALA A 1 76 ? 0.939 -0.111 -3.614 1.00 82.44 76 ALA A O 1
ATOM 576 N N . GLY A 1 77 ? 1.984 -1.829 -4.606 1.00 79.19 77 GLY A N 1
ATOM 577 C CA . GLY A 1 77 ? 1.062 -2.850 -4.098 1.00 79.19 77 GLY A CA 1
ATOM 578 C C . GLY A 1 77 ? 1.115 -3.074 -2.578 1.00 79.19 77 GLY A C 1
ATOM 579 O O . GLY A 1 77 ? 0.138 -3.550 -1.996 1.00 79.19 77 GLY A O 1
ATOM 580 N N . ALA A 1 78 ? 2.230 -2.758 -1.914 1.00 76.88 78 ALA A N 1
ATOM 581 C CA . ALA A 1 78 ? 2.342 -2.788 -0.454 1.00 76.88 78 ALA A CA 1
ATOM 582 C C . ALA A 1 78 ? 1.704 -1.546 0.189 1.00 76.88 78 ALA A C 1
ATOM 584 O O . ALA A 1 78 ? 1.004 -1.669 1.194 1.00 76.88 78 ALA A O 1
ATOM 585 N N . VAL A 1 79 ? 1.908 -0.372 -0.414 1.00 72.62 79 VAL A N 1
ATOM 586 C CA . VAL A 1 79 ? 1.318 0.904 0.011 1.00 72.62 79 VAL A CA 1
ATOM 587 C C . VAL A 1 79 ? -0.189 0.894 -0.169 1.00 72.62 79 VAL A C 1
ATOM 589 O O . VAL A 1 79 ? -0.907 1.273 0.751 1.00 72.62 79 VAL A O 1
ATOM 592 N N . GLU A 1 80 ? -0.671 0.407 -1.313 1.00 70.69 80 GLU A N 1
ATOM 593 C CA . GLU A 1 80 ? -2.099 0.256 -1.581 1.00 70.69 80 GLU A CA 1
ATOM 594 C C . GLU A 1 80 ? -2.752 -0.553 -0.464 1.00 70.69 80 GLU A C 1
ATOM 596 O O . GLU A 1 80 ? -3.728 -0.114 0.118 1.00 70.69 80 GLU A O 1
ATOM 601 N N . ARG A 1 81 ? -2.133 -1.663 -0.053 1.00 67.94 81 ARG A N 1
ATOM 602 C CA . ARG A 1 81 ? -2.624 -2.505 1.041 1.00 67.94 81 ARG A CA 1
ATOM 603 C C . ARG A 1 81 ? -2.485 -1.888 2.430 1.00 67.94 81 ARG A C 1
ATOM 605 O O . ARG A 1 81 ? -2.950 -2.506 3.379 1.00 67.94 81 ARG A O 1
ATOM 612 N N . ALA A 1 82 ? -1.835 -0.746 2.618 1.00 67.00 82 ALA A N 1
ATOM 613 C CA . ALA A 1 82 ? -1.567 -0.188 3.945 1.00 67.00 82 ALA A CA 1
ATOM 614 C C . ALA A 1 82 ? -2.524 0.945 4.348 1.00 67.00 82 ALA A C 1
ATOM 616 O O . ALA A 1 82 ? -2.576 1.286 5.529 1.00 67.00 82 ALA A O 1
ATOM 617 N N . LEU A 1 83 ? -3.294 1.511 3.414 1.00 71.62 83 LEU A N 1
ATOM 618 C CA . LEU A 1 83 ? -3.957 2.798 3.620 1.00 71.62 83 LEU A CA 1
ATOM 619 C C . LEU A 1 83 ? -5.423 2.662 4.069 1.00 71.62 83 LEU A C 1
ATOM 621 O O . LEU A 1 83 ? -6.291 2.201 3.330 1.00 71.62 83 LEU A O 1
ATOM 625 N N . LEU A 1 84 ? -5.691 3.132 5.289 1.00 78.94 84 LEU A N 1
ATOM 626 C CA . LEU A 1 84 ? -7.014 3.557 5.751 1.00 78.94 84 LEU A CA 1
ATOM 627 C C . LEU A 1 84 ? -7.018 5.089 5.761 1.00 78.94 84 LEU A C 1
ATOM 629 O O . LEU A 1 84 ? -6.140 5.690 6.380 1.00 78.94 84 LEU A O 1
ATOM 633 N N . VAL A 1 85 ? -7.978 5.716 5.082 1.00 81.06 85 VAL A N 1
ATOM 634 C CA . VAL A 1 85 ? -8.024 7.177 4.902 1.00 81.06 85 VAL A CA 1
ATOM 635 C C . VAL A 1 85 ? -9.423 7.696 5.226 1.00 81.06 85 VAL A C 1
ATOM 637 O O . VAL A 1 85 ? -10.401 7.001 4.961 1.00 81.06 85 VAL A O 1
ATOM 640 N N . SER A 1 86 ? -9.532 8.911 5.768 1.00 81.81 86 SER A N 1
ATOM 641 C CA . SER A 1 86 ? -10.797 9.647 5.853 1.00 81.81 86 SER A CA 1
ATOM 642 C C . SER A 1 86 ? -10.860 10.726 4.766 1.00 81.81 86 SER A C 1
ATOM 644 O O . SER A 1 86 ? -9.930 11.516 4.615 1.00 81.81 86 SER A O 1
ATOM 646 N N . ASN A 1 87 ? -11.954 10.775 4.004 1.00 82.12 87 ASN A N 1
ATOM 647 C CA . ASN A 1 87 ? -12.129 11.745 2.915 1.00 82.12 87 ASN A CA 1
ATOM 648 C C . ASN A 1 87 ? -12.482 13.168 3.405 1.00 82.12 87 ASN A C 1
ATOM 650 O O . ASN A 1 87 ? -12.351 14.135 2.661 1.00 82.12 87 ASN A O 1
ATOM 654 N N . TRP A 1 88 ? -12.917 13.314 4.659 1.00 83.69 88 TRP A N 1
ATOM 655 C CA . TRP A 1 88 ? -13.145 14.599 5.329 1.00 83.69 88 TRP A CA 1
ATOM 656 C C . TRP A 1 88 ? -12.759 14.512 6.817 1.00 83.69 88 TRP A C 1
ATOM 658 O O . TRP A 1 88 ? -12.556 13.400 7.320 1.00 83.69 88 TRP A O 1
ATOM 668 N N . PRO A 1 89 ? -12.610 15.652 7.527 1.00 82.75 89 PRO A N 1
ATOM 669 C CA . PRO A 1 89 ? -12.381 15.656 8.970 1.00 82.75 89 PRO A CA 1
ATOM 670 C C . PRO A 1 89 ? -13.504 14.933 9.718 1.00 82.75 89 PRO A C 1
ATOM 672 O O . PRO A 1 89 ? -14.679 15.095 9.390 1.00 82.75 89 PRO A O 1
ATOM 675 N N . VAL A 1 90 ? -13.136 14.159 10.735 1.00 84.44 90 VAL A N 1
ATOM 676 C CA . VAL A 1 90 ? -14.070 13.374 11.553 1.00 84.44 90 VAL A CA 1
ATOM 677 C C . VAL A 1 90 ? -13.837 13.693 13.020 1.00 84.44 90 VAL A C 1
ATOM 679 O O . VAL A 1 90 ? -12.716 14.004 13.424 1.00 84.44 90 VAL A O 1
ATOM 682 N N . GLU A 1 91 ? -14.898 13.610 13.814 1.00 89.94 91 GLU A N 1
ATOM 683 C CA . GLU A 1 91 ? -14.821 13.695 15.268 1.00 89.94 91 GLU A CA 1
ATOM 684 C C . GLU A 1 91 ? -13.851 12.629 15.822 1.00 89.94 91 GLU A C 1
ATOM 686 O O . GLU A 1 91 ? -13.835 11.473 15.399 1.00 89.94 91 GLU A O 1
ATOM 691 N N . THR A 1 92 ? -12.982 13.040 16.745 1.00 86.44 92 THR A N 1
ATOM 692 C CA . THR A 1 92 ? -11.815 12.256 17.175 1.00 86.44 92 THR A CA 1
ATOM 693 C C . THR A 1 92 ? -12.184 10.918 17.818 1.00 86.44 92 THR A C 1
ATOM 695 O O . THR A 1 92 ? -11.485 9.924 17.613 1.00 86.44 92 THR A O 1
ATOM 698 N N . THR A 1 93 ? -13.267 10.861 18.593 1.00 87.44 93 THR A N 1
ATOM 699 C CA . THR A 1 93 ? -13.679 9.667 19.344 1.00 87.44 93 THR A CA 1
ATOM 700 C C . THR A 1 93 ? -14.221 8.586 18.414 1.00 87.44 93 THR A C 1
ATOM 702 O O . THR A 1 93 ? -13.776 7.441 18.485 1.00 87.44 93 THR A O 1
ATOM 705 N N . SER A 1 94 ? -15.094 8.952 17.476 1.00 86.31 94 SER A N 1
ATOM 706 C CA . SER A 1 94 ? -15.579 8.073 16.405 1.00 86.31 94 SER A CA 1
ATOM 707 C C . SER A 1 94 ? -14.448 7.626 15.478 1.00 86.31 94 SER A C 1
ATOM 709 O O . SER A 1 94 ? -14.327 6.433 15.193 1.00 86.31 94 SER A O 1
ATOM 711 N N . ALA A 1 95 ? -13.544 8.533 15.088 1.00 88.12 95 ALA A N 1
ATOM 712 C CA . ALA A 1 95 ? -12.366 8.185 14.294 1.00 88.12 95 ALA A CA 1
ATOM 713 C C . ALA A 1 95 ? -11.460 7.166 15.007 1.00 88.12 95 ALA A C 1
ATOM 715 O O . ALA A 1 95 ? -11.009 6.182 14.406 1.00 88.12 95 ALA A O 1
ATOM 716 N N . ARG A 1 96 ? -11.221 7.361 16.311 1.00 87.88 96 ARG A N 1
ATOM 717 C CA . ARG A 1 96 ? -10.477 6.418 17.154 1.00 87.88 96 ARG A CA 1
ATOM 718 C C . ARG A 1 96 ? -11.208 5.083 17.268 1.00 87.88 96 ARG A C 1
ATOM 720 O O . ARG A 1 96 ? -10.557 4.044 17.154 1.00 87.88 96 ARG A O 1
ATOM 727 N N . ALA A 1 97 ? -12.522 5.087 17.475 1.00 89.38 97 ALA A N 1
ATOM 728 C CA . ALA A 1 97 ? -13.329 3.874 17.578 1.00 89.38 97 ALA A CA 1
ATOM 729 C C . ALA A 1 97 ? -13.260 3.041 16.288 1.00 89.38 97 ALA A C 1
ATOM 731 O O . ALA A 1 97 ? -12.956 1.851 16.354 1.00 89.38 97 ALA A O 1
ATOM 732 N N . LEU A 1 98 ? -13.414 3.673 15.120 1.00 89.75 98 LEU A N 1
ATOM 733 C CA . LEU A 1 98 ? -13.311 3.003 13.818 1.00 89.75 98 LEU A CA 1
ATOM 734 C C . LEU A 1 98 ? -11.914 2.439 13.567 1.00 89.75 98 LEU A C 1
ATOM 736 O O . LEU A 1 98 ? -11.767 1.276 13.194 1.00 89.75 98 LEU A O 1
ATOM 740 N N . THR A 1 99 ? -10.877 3.237 13.820 1.00 87.50 99 THR A N 1
ATOM 741 C CA . THR A 1 99 ? -9.493 2.819 13.563 1.00 87.50 99 THR A CA 1
ATOM 742 C C . THR A 1 99 ? -9.078 1.679 14.498 1.00 87.50 99 THR A C 1
ATOM 744 O O . THR A 1 99 ? -8.528 0.671 14.058 1.00 87.50 99 THR A O 1
ATOM 747 N N . THR A 1 100 ? -9.366 1.796 15.798 1.00 88.50 100 THR A N 1
ATOM 748 C CA . THR A 1 100 ? -8.996 0.768 16.786 1.00 88.50 100 THR A CA 1
ATOM 749 C C . THR A 1 100 ? -9.841 -0.496 16.666 1.00 88.50 100 THR A C 1
ATOM 751 O O . THR A 1 100 ? -9.297 -1.593 16.800 1.00 88.50 100 THR A O 1
ATOM 754 N N . GLY A 1 101 ? -11.141 -0.371 16.381 1.00 89.69 101 GLY A N 1
ATOM 755 C CA . GLY A 1 101 ? -12.034 -1.506 16.161 1.00 89.69 101 GLY A CA 1
ATOM 756 C C . GLY A 1 101 ? -11.625 -2.326 14.939 1.00 89.69 101 GLY A C 1
ATOM 757 O O . GLY A 1 101 ? -11.512 -3.549 15.046 1.00 89.69 101 GLY A O 1
ATOM 758 N N . LEU A 1 102 ? -11.257 -1.657 13.838 1.00 89.56 102 LEU A N 1
ATOM 759 C CA . LEU A 1 102 ? -10.706 -2.308 12.652 1.00 89.56 102 LEU A CA 1
ATOM 760 C C . LEU A 1 102 ? -9.476 -3.158 13.004 1.00 89.56 102 LEU A C 1
ATOM 762 O O . LEU A 1 102 ? -9.467 -4.364 12.753 1.00 89.56 102 LEU A O 1
ATOM 766 N N . PHE A 1 103 ? -8.451 -2.557 13.617 1.00 87.25 103 PHE A N 1
ATOM 767 C CA . PHE A 1 103 ? -7.215 -3.276 13.940 1.00 87.25 103 PHE A CA 1
ATOM 768 C C . PHE A 1 103 ? -7.433 -4.402 14.955 1.00 87.25 103 PHE A C 1
ATOM 770 O O . PHE A 1 103 ? -6.823 -5.463 14.828 1.00 87.25 103 PHE A O 1
ATOM 777 N N . ARG A 1 104 ? -8.332 -4.215 15.929 1.00 88.06 104 ARG A N 1
ATOM 778 C CA . ARG A 1 104 ? -8.687 -5.261 16.898 1.00 88.06 104 ARG A CA 1
ATOM 779 C C . ARG A 1 104 ? -9.306 -6.471 16.202 1.00 88.06 104 ARG A C 1
ATOM 781 O O . ARG A 1 104 ? -8.891 -7.594 16.473 1.00 88.06 104 ARG A O 1
ATOM 788 N N . LYS A 1 105 ? -10.250 -6.253 15.281 1.00 88.62 105 LYS A N 1
ATOM 789 C CA . LYS A 1 105 ? -10.870 -7.332 14.497 1.00 88.62 105 LYS A CA 1
ATOM 790 C C . LYS A 1 105 ? -9.858 -8.036 13.603 1.00 88.62 105 LYS A C 1
ATOM 792 O O . LYS A 1 105 ? -9.858 -9.257 13.553 1.00 88.62 105 LYS A O 1
ATOM 797 N N . GLN A 1 106 ? -8.958 -7.291 12.963 1.00 81.50 106 GLN A N 1
ATOM 798 C CA . GLN A 1 106 ? -7.886 -7.879 12.156 1.00 81.50 106 GLN A CA 1
ATOM 799 C C . GLN A 1 106 ? -6.906 -8.728 12.981 1.00 81.50 106 GLN A C 1
ATOM 801 O O . GLN A 1 106 ? -6.401 -9.729 12.480 1.00 81.50 106 GLN A O 1
ATOM 806 N N . ALA A 1 107 ? -6.625 -8.334 14.227 1.00 82.06 107 ALA A N 1
ATOM 807 C CA . ALA A 1 107 ? -5.762 -9.097 15.126 1.00 82.06 107 ALA A CA 1
ATOM 808 C C . ALA A 1 107 ? -6.458 -10.351 15.685 1.00 82.06 107 ALA A C 1
ATOM 810 O O . ALA A 1 107 ? -5.808 -11.378 15.856 1.00 82.06 107 ALA A O 1
ATOM 811 N N . ALA A 1 108 ? -7.764 -10.271 15.958 1.00 84.62 108 ALA A N 1
ATOM 812 C CA . ALA A 1 108 ? -8.558 -11.386 16.478 1.00 84.62 108 ALA A CA 1
ATOM 813 C C . ALA A 1 108 ? -8.950 -12.410 15.397 1.00 84.62 108 ALA A C 1
ATOM 815 O O . ALA A 1 108 ? -9.023 -13.600 15.687 1.00 84.62 108 ALA A O 1
ATOM 816 N N . HIS A 1 109 ? -9.175 -11.955 14.161 1.00 80.56 109 HIS A N 1
ATOM 817 C CA . HIS A 1 109 ? -9.683 -12.75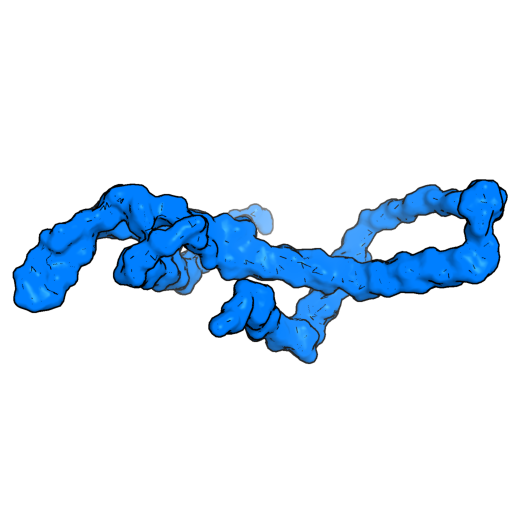8 13.049 1.00 80.56 109 HIS A CA 1
ATOM 818 C C . HIS A 1 109 ? -8.800 -12.587 11.814 1.00 80.56 109 HIS A C 1
ATOM 820 O O . HIS A 1 109 ? -9.050 -11.743 10.950 1.00 80.56 109 HIS A O 1
ATOM 826 N N . THR A 1 110 ? -7.754 -13.404 11.708 1.00 72.50 110 THR A N 1
ATOM 827 C CA . THR A 1 110 ? -6.823 -13.357 10.562 1.00 72.50 110 THR A CA 1
ATOM 828 C C . THR A 1 110 ? -7.464 -13.776 9.232 1.00 72.50 110 THR A C 1
ATOM 830 O O . THR A 1 110 ? -6.937 -13.481 8.160 1.00 72.50 110 THR A O 1
ATOM 833 N N . GLU A 1 111 ? -8.603 -14.460 9.299 1.00 80.56 111 GLU A N 1
ATOM 834 C CA . GLU A 1 111 ? -9.460 -14.870 8.190 1.00 80.56 111 GLU A CA 1
ATOM 835 C C . GLU A 1 111 ? -10.397 -13.755 7.699 1.00 80.56 111 GLU A C 1
ATOM 837 O O . GLU A 1 111 ? -10.898 -13.822 6.572 1.00 80.56 111 GLU A O 1
ATOM 842 N N . LEU A 1 112 ? -10.617 -12.716 8.513 1.00 79.81 112 LEU A N 1
ATOM 843 C CA . LEU A 1 112 ? -11.517 -11.618 8.187 1.00 79.81 112 LEU A CA 1
ATOM 844 C C . LEU A 1 112 ? -10.828 -10.628 7.242 1.00 79.81 112 LEU A C 1
ATOM 846 O O . LEU A 1 112 ? -9.786 -10.045 7.547 1.00 79.81 112 LEU A O 1
ATOM 850 N N . GLY A 1 113 ? -11.430 -10.411 6.072 1.00 81.81 113 GLY A N 1
ATOM 851 C CA . GLY A 1 113 ? -10.952 -9.405 5.127 1.00 81.81 113 GLY A CA 1
ATOM 852 C C . GLY A 1 113 ? -11.001 -8.000 5.736 1.00 81.81 113 GLY A C 1
ATOM 853 O O . GLY A 1 113 ? -11.911 -7.673 6.493 1.00 81.81 113 GLY A O 1
ATOM 854 N N . ARG A 1 114 ? -10.048 -7.134 5.375 1.00 82.50 114 ARG A N 1
ATOM 855 C CA . ARG A 1 114 ? -9.942 -5.768 5.932 1.00 82.50 114 ARG A CA 1
ATOM 856 C C . ARG A 1 114 ? -11.192 -4.923 5.698 1.00 82.50 114 ARG A C 1
ATOM 858 O O . ARG A 1 114 ? -11.620 -4.209 6.596 1.00 82.50 114 ARG A O 1
ATOM 865 N N . ALA A 1 115 ? -11.776 -5.030 4.505 1.00 85.81 115 ALA A N 1
ATOM 866 C CA . ALA A 1 115 ? -13.012 -4.337 4.157 1.00 85.81 115 ALA A CA 1
ATOM 867 C C . ALA A 1 115 ? -14.185 -4.803 5.033 1.00 85.81 115 ALA A C 1
ATOM 869 O O . ALA A 1 115 ? -14.971 -3.988 5.505 1.00 85.81 115 ALA A O 1
ATOM 870 N N . GLU A 1 116 ? -14.258 -6.105 5.316 1.00 88.81 116 GLU A N 1
ATOM 871 C CA . GLU A 1 116 ? -15.292 -6.673 6.179 1.00 88.81 116 GLU A CA 1
ATOM 872 C C . GLU A 1 116 ? -15.082 -6.278 7.646 1.00 88.81 116 GLU A C 1
ATOM 874 O O . GLU A 1 116 ? -16.032 -5.896 8.323 1.00 88.81 116 GLU A O 1
ATOM 879 N N . ALA A 1 117 ? -13.837 -6.280 8.125 1.00 90.06 117 ALA A N 1
ATOM 880 C CA . ALA A 1 117 ? -13.502 -5.781 9.454 1.00 90.06 117 ALA A CA 1
ATOM 881 C C . ALA A 1 117 ? -13.886 -4.298 9.620 1.00 90.06 117 ALA A C 1
ATOM 883 O O . ALA A 1 117 ? -14.444 -3.915 10.651 1.00 90.06 117 ALA A O 1
ATOM 884 N N . LEU A 1 118 ? -13.650 -3.467 8.596 1.00 90.25 118 LEU A N 1
ATOM 885 C CA . LEU A 1 118 ? -14.066 -2.062 8.590 1.00 90.25 118 LEU A CA 1
ATOM 886 C C . LEU A 1 118 ? -15.593 -1.940 8.614 1.00 90.25 118 LEU A C 1
ATOM 888 O O . LEU A 1 118 ? -16.123 -1.225 9.460 1.00 90.25 118 LEU A O 1
ATOM 892 N N . ARG A 1 119 ? -16.298 -2.687 7.755 1.00 91.25 119 ARG A N 1
ATOM 893 C CA . ARG A 1 119 ? -17.767 -2.712 7.699 1.00 91.25 119 ARG A CA 1
ATOM 894 C C . ARG A 1 119 ? -18.382 -3.086 9.044 1.00 91.25 119 ARG A C 1
ATOM 896 O O . ARG A 1 119 ? -19.281 -2.401 9.516 1.00 91.25 119 ARG A O 1
ATOM 903 N N . GLN A 1 120 ? -17.888 -4.147 9.680 1.00 93.81 120 GLN A N 1
ATOM 904 C CA . GLN A 1 120 ? -18.372 -4.569 10.995 1.00 93.81 120 GLN A CA 1
ATOM 905 C C . GLN A 1 120 ? -18.135 -3.500 12.057 1.00 93.81 120 GLN A C 1
ATOM 907 O O . GLN A 1 120 ? -19.006 -3.258 12.880 1.00 93.81 120 GLN A O 1
ATOM 912 N N . THR A 1 121 ? -16.981 -2.832 12.017 1.00 93.12 121 THR A N 1
ATOM 913 C CA . THR A 1 121 ? -16.675 -1.756 12.968 1.00 93.12 121 THR A CA 1
ATOM 914 C C . THR A 1 121 ? -17.579 -0.538 12.749 1.00 93.12 121 THR A C 1
ATOM 916 O O . THR A 1 121 ? -18.014 0.081 13.713 1.00 93.12 121 THR A O 1
ATOM 919 N N . MET A 1 122 ? -17.902 -0.201 11.494 1.00 93.50 122 MET A N 1
ATOM 920 C CA . MET A 1 122 ? -18.875 0.851 11.176 1.00 93.50 122 MET A CA 1
ATOM 921 C C . MET A 1 122 ? -20.266 0.510 11.712 1.00 93.50 122 MET A C 1
ATOM 923 O O . MET A 1 122 ? -20.896 1.372 12.311 1.00 93.50 122 MET A O 1
ATOM 927 N N . LEU A 1 123 ? -20.725 -0.734 11.546 1.00 94.44 123 LEU A N 1
ATOM 928 C CA . LEU A 1 123 ? -22.016 -1.174 12.085 1.00 94.44 123 LEU A CA 1
ATOM 929 C C . LEU A 1 123 ? -22.044 -1.127 13.614 1.00 94.44 123 LEU A C 1
ATOM 931 O O . LEU A 1 123 ? -22.972 -0.570 14.181 1.00 94.44 123 LEU A O 1
ATOM 935 N N . GLU A 1 124 ? -20.993 -1.609 14.278 1.00 93.81 124 GLU A N 1
ATOM 936 C CA . GLU A 1 124 ? -20.869 -1.509 15.739 1.00 93.81 124 GLU A CA 1
ATOM 937 C C . GLU A 1 124 ? -20.885 -0.059 16.230 1.00 93.81 124 GLU A C 1
ATOM 939 O O . GLU A 1 124 ? -21.428 0.229 17.295 1.00 93.81 124 GLU A O 1
ATOM 944 N N . LEU A 1 125 ? -20.304 0.864 15.459 1.00 91.88 125 LEU A N 1
ATOM 945 C CA . LEU A 1 125 ? -20.356 2.286 15.773 1.00 91.88 125 LEU A CA 1
ATOM 946 C C . LEU A 1 125 ? -21.773 2.856 15.584 1.00 91.88 125 LEU A C 1
ATOM 948 O O . LEU A 1 125 ? -22.229 3.622 16.430 1.00 91.88 125 LEU A O 1
ATOM 952 N N . ILE A 1 126 ? -22.456 2.490 14.494 1.00 93.06 126 ILE A N 1
ATOM 953 C CA . ILE A 1 126 ? -23.819 2.939 14.165 1.00 93.06 126 ILE A CA 1
ATOM 954 C C . ILE A 1 126 ? -24.827 2.460 15.214 1.00 93.06 126 ILE A C 1
ATOM 956 O O . ILE A 1 126 ? -25.646 3.256 15.671 1.00 93.06 126 ILE A O 1
ATOM 960 N N . ASP A 1 127 ? -24.736 1.188 15.606 1.00 92.00 127 ASP A N 1
ATOM 961 C CA . ASP A 1 127 ? -25.632 0.544 16.574 1.00 92.00 127 ASP A CA 1
ATOM 962 C C . ASP A 1 127 ? -25.247 0.853 18.033 1.00 92.00 127 ASP A C 1
ATOM 964 O O . ASP A 1 127 ? -25.975 0.524 18.973 1.00 92.00 127 ASP A O 1
ATOM 968 N N . GLY A 1 128 ? -24.082 1.471 18.238 1.00 88.00 128 GLY A N 1
ATOM 969 C CA . GLY A 1 128 ? -23.545 1.801 19.547 1.00 88.00 128 GLY A CA 1
ATOM 970 C C . GLY A 1 128 ? -24.284 2.947 20.250 1.00 88.00 128 GLY A C 1
ATOM 971 O O . GLY A 1 128 ? -25.045 3.705 19.645 1.00 88.00 128 GLY A O 1
ATOM 972 N N . PRO A 1 129 ? -24.007 3.151 21.549 1.00 81.44 129 PRO A N 1
ATOM 973 C CA . PRO A 1 129 ? -24.700 4.142 22.374 1.00 81.44 129 PRO A CA 1
ATOM 974 C C . PRO A 1 129 ? -24.367 5.603 22.022 1.00 81.44 129 PRO A C 1
ATOM 976 O O . PRO A 1 129 ? -24.885 6.512 22.670 1.00 81.44 129 PRO A O 1
ATOM 979 N N . GLY A 1 130 ? -23.517 5.846 21.017 1.00 85.38 130 GLY A N 1
ATOM 980 C CA . GLY A 1 130 ? -23.021 7.173 20.671 1.00 85.38 130 GLY A CA 1
ATOM 981 C C . GLY A 1 130 ? -21.922 7.671 21.612 1.00 85.38 130 GLY A C 1
ATOM 982 O O . GLY A 1 130 ? -21.264 6.885 22.297 1.00 85.38 130 GLY A O 1
ATOM 983 N N . TYR A 1 131 ? -21.717 8.987 21.641 1.00 84.06 131 TYR A N 1
ATOM 984 C CA . TYR A 1 131 ? -20.833 9.622 22.615 1.00 84.06 131 TYR A CA 1
ATOM 985 C C . TYR A 1 131 ? -21.551 9.738 23.960 1.00 84.06 131 TYR A C 1
ATOM 987 O O . TYR A 1 131 ? -22.595 10.392 24.055 1.00 84.06 131 TYR A O 1
ATOM 995 N N . ILE A 1 132 ? -20.976 9.126 24.993 1.00 82.94 132 ILE A N 1
ATOM 996 C CA . ILE A 1 132 ? -21.436 9.237 26.377 1.00 82.94 132 ILE A CA 1
ATOM 997 C C . ILE A 1 132 ? -20.505 10.211 27.090 1.00 82.94 132 ILE A C 1
ATOM 999 O O . ILE A 1 132 ? -19.290 10.022 27.086 1.00 82.94 132 ILE A O 1
ATOM 1003 N N . GLU A 1 133 ? -21.065 11.252 27.696 1.00 80.38 133 GLU A N 1
ATOM 1004 C CA . GLU A 1 133 ? -20.281 12.143 28.547 1.00 80.38 133 GLU A CA 1
ATOM 1005 C C . GLU A 1 133 ? -19.911 11.422 29.850 1.00 80.38 133 GLU A C 1
ATOM 1007 O O . GLU A 1 133 ? -20.788 10.911 30.548 1.00 80.38 133 GLU A O 1
ATOM 1012 N N . GLU A 1 134 ? -18.618 11.385 30.182 1.00 75.75 134 GLU A N 1
ATOM 1013 C CA . GLU A 1 134 ? -18.097 10.647 31.344 1.00 75.75 134 GLU A CA 1
ATOM 1014 C C . GLU A 1 134 ? -18.673 11.146 32.679 1.00 75.75 134 GLU A C 1
ATOM 1016 O O . GLU A 1 134 ? -18.850 10.361 33.607 1.00 75.75 134 GLU A O 1
ATOM 1021 N N . GLU A 1 135 ? -19.002 12.435 32.766 1.00 76.44 135 GLU A N 1
ATOM 1022 C CA . GLU A 1 135 ? -19.455 13.080 34.000 1.00 76.44 135 GLU A CA 1
ATOM 1023 C C . GLU A 1 135 ? -20.957 12.881 34.264 1.00 76.44 135 GLU A C 1
ATOM 1025 O O . GLU A 1 135 ? -21.365 12.668 35.406 1.00 76.44 135 GLU A O 1
ATOM 1030 N N . SER A 1 136 ? -21.791 12.891 33.218 1.00 77.38 136 SER A N 1
ATOM 1031 C CA . SER A 1 136 ? -23.247 12.719 33.348 1.00 77.38 136 SER A CA 1
ATOM 1032 C C . SER A 1 136 ? -23.745 11.310 33.021 1.00 77.38 136 SER A C 1
ATOM 1034 O O . SER A 1 136 ? -24.909 10.998 33.277 1.00 77.38 136 SER A O 1
ATOM 1036 N N . GLY A 1 137 ? -22.902 10.459 32.424 1.00 78.19 137 GLY A N 1
ATOM 1037 C CA . GLY A 1 137 ? -23.283 9.130 31.936 1.00 78.19 137 GLY A CA 1
ATOM 1038 C C . GLY A 1 137 ? -24.340 9.168 30.828 1.00 78.19 137 GLY A C 1
ATOM 1039 O O . GLY A 1 137 ? -24.957 8.148 30.518 1.00 78.19 137 GLY A O 1
ATOM 1040 N N . ARG A 1 138 ? -24.589 10.346 30.245 1.00 76.69 138 ARG A N 1
ATOM 1041 C CA . ARG A 1 138 ? -25.684 10.581 29.307 1.00 76.69 138 ARG A CA 1
ATOM 1042 C C . ARG A 1 138 ? -25.168 10.555 27.873 1.00 76.69 138 ARG A C 1
ATOM 1044 O O . ARG A 1 138 ? -24.148 11.170 27.561 1.00 76.69 138 ARG A O 1
ATOM 1051 N N . THR A 1 139 ? -25.899 9.885 26.983 1.00 81.06 139 THR A N 1
ATOM 1052 C CA . THR A 1 139 ? -25.634 9.967 25.541 1.00 81.06 139 THR A CA 1
ATOM 1053 C C . THR A 1 139 ? -25.883 11.396 25.066 1.00 81.06 139 THR A C 1
ATOM 1055 O O . THR A 1 139 ? -27.011 11.886 25.136 1.00 81.06 139 THR A O 1
ATOM 1058 N N . MET A 1 140 ? -24.840 12.062 24.570 1.00 80.62 140 MET A N 1
ATOM 1059 C CA . MET A 1 140 ? -24.942 13.421 24.030 1.00 80.62 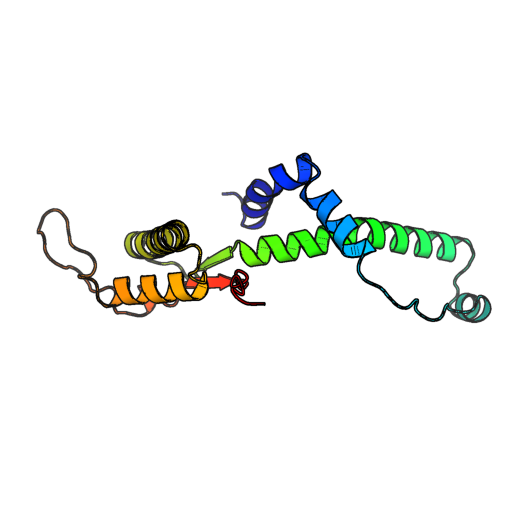140 MET A CA 1
ATOM 1060 C C . MET A 1 140 ? -25.341 13.425 22.558 1.00 80.62 140 MET A C 1
ATOM 1062 O O . MET A 1 140 ? -26.125 14.271 22.136 1.00 80.62 140 MET A O 1
ATOM 1066 N N . PHE A 1 141 ? -24.823 12.481 21.772 1.00 84.25 141 PHE A N 1
ATOM 1067 C CA . PHE A 1 141 ? -25.188 12.323 20.366 1.00 84.25 141 PHE A CA 1
ATOM 1068 C C . PHE A 1 141 ? -24.915 10.900 19.876 1.00 84.25 141 PHE A C 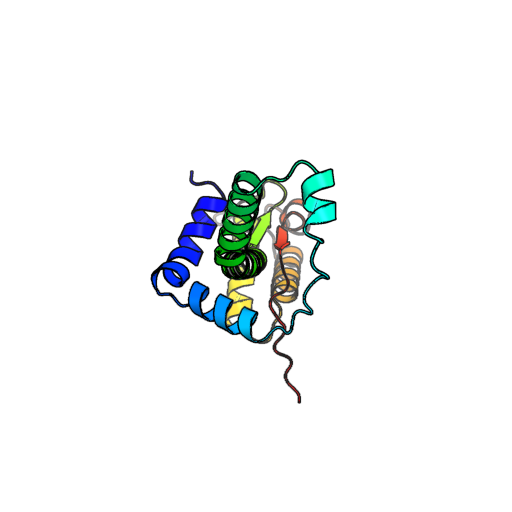1
ATOM 1070 O O . PHE A 1 141 ? -23.987 10.237 20.335 1.00 84.25 141 PHE A O 1
ATOM 1077 N N . SER A 1 142 ? -25.734 10.439 18.928 1.00 87.94 142 SER A N 1
ATOM 1078 C CA . SER A 1 142 ? -25.595 9.130 18.281 1.00 87.94 142 SER A CA 1
ATOM 1079 C C . SER A 1 142 ? -24.567 9.177 17.149 1.00 87.94 142 SER A C 1
ATOM 1081 O O . SER A 1 142 ? -24.509 10.149 16.394 1.00 87.94 142 SER A O 1
ATOM 1083 N N . TYR A 1 143 ? -23.810 8.090 16.983 1.00 91.06 143 TYR A N 1
ATOM 1084 C CA . TYR A 1 143 ? -22.893 7.915 15.855 1.00 91.06 143 TYR A CA 1
ATOM 1085 C C . TYR A 1 143 ? -23.554 7.334 14.595 1.00 91.06 143 TYR A C 1
ATOM 1087 O O . TYR A 1 143 ? -22.870 7.098 13.601 1.00 91.06 143 TYR A O 1
ATOM 1095 N N . ALA A 1 144 ? -24.880 7.160 14.584 1.00 91.25 144 ALA A N 1
ATOM 1096 C CA . ALA A 1 144 ? -25.600 6.651 13.417 1.00 91.25 144 ALA A CA 1
ATOM 1097 C C . ALA A 1 144 ? -25.484 7.572 12.185 1.00 91.25 144 ALA A C 1
ATOM 1099 O O . ALA A 1 144 ? -25.562 7.107 11.046 1.00 91.25 144 ALA A O 1
ATOM 1100 N N . HIS A 1 145 ? -25.266 8.878 12.384 1.00 90.19 145 HIS A N 1
ATOM 1101 C CA . HIS A 1 145 ? -25.182 9.830 11.278 1.00 90.19 145 HIS A CA 1
ATOM 1102 C C . HIS A 1 145 ? -23.937 9.579 10.390 1.00 90.19 145 HIS A C 1
ATOM 1104 O O . HIS A 1 145 ? -22.824 9.500 10.917 1.00 90.19 145 HIS A O 1
ATOM 1110 N N . PRO A 1 146 ? -24.068 9.551 9.045 1.00 91.25 146 PRO A N 1
ATOM 1111 C CA . PRO A 1 146 ? -22.968 9.246 8.119 1.00 91.25 146 PRO A CA 1
ATOM 1112 C C . PRO A 1 146 ? -21.700 10.087 8.274 1.00 91.25 146 PRO A C 1
ATOM 1114 O O . PRO A 1 146 ? -20.614 9.626 7.934 1.00 91.25 146 PRO A O 1
ATOM 1117 N N . ILE A 1 147 ? -21.810 11.299 8.824 1.00 90.06 147 ILE A N 1
ATOM 1118 C CA . ILE A 1 147 ? -20.660 12.182 9.079 1.00 90.06 147 ILE A CA 1
ATOM 1119 C C . ILE A 1 147 ? -19.546 11.506 9.902 1.00 90.06 147 ILE A C 1
ATOM 1121 O O . ILE A 1 147 ? -18.383 11.857 9.725 1.00 90.06 147 ILE A O 1
ATOM 1125 N N . PHE A 1 148 ? -19.888 10.526 10.749 1.00 89.94 148 PHE A N 1
ATOM 1126 C CA . PHE A 1 148 ? -18.951 9.858 11.657 1.00 89.94 148 PHE A CA 1
ATOM 1127 C C . PHE A 1 148 ? -18.230 8.649 11.049 1.00 89.94 148 PHE A C 1
ATOM 1129 O O . PHE A 1 148 ? -17.146 8.301 11.507 1.00 89.94 148 PHE A O 1
ATOM 1136 N N . TRP A 1 149 ? -18.803 8.001 10.031 1.00 91.94 149 TRP A N 1
ATOM 1137 C CA . TRP A 1 149 ? -18.296 6.719 9.520 1.00 91.94 149 TRP A CA 1
ATOM 1138 C C . TRP A 1 149 ? -18.118 6.674 8.002 1.00 91.94 149 TRP A C 1
ATOM 1140 O O . TRP A 1 149 ? -17.132 6.115 7.530 1.00 91.94 149 TRP A O 1
ATOM 1150 N N . ALA A 1 150 ? -18.979 7.339 7.229 1.00 91.12 150 ALA A N 1
ATOM 1151 C CA . ALA A 1 150 ? -18.894 7.361 5.770 1.00 91.12 150 ALA A CA 1
ATOM 1152 C C . ALA A 1 150 ? -17.584 7.925 5.172 1.00 91.12 150 ALA A C 1
ATOM 1154 O O . ALA A 1 150 ? -17.242 7.497 4.070 1.00 91.12 150 ALA A O 1
ATOM 1155 N N . PRO A 1 151 ? -16.813 8.829 5.822 1.00 88.75 151 PRO A N 1
ATOM 1156 C CA . PRO A 1 151 ? -15.542 9.280 5.241 1.00 88.75 151 PRO A CA 1
ATOM 1157 C C . PRO A 1 151 ? -14.475 8.195 5.131 1.00 88.75 151 PRO A C 1
ATOM 1159 O O . PRO A 1 151 ? -13.523 8.385 4.374 1.00 88.75 151 PRO A O 1
ATOM 1162 N N . PHE A 1 152 ? -14.561 7.120 5.917 1.00 86.62 152 PHE A N 1
ATOM 1163 C CA . PHE A 1 152 ? -13.502 6.120 5.976 1.00 86.62 152 PHE A CA 1
ATOM 1164 C C . PHE A 1 152 ? -13.537 5.215 4.752 1.00 86.62 152 PHE A C 1
ATOM 1166 O O . PHE A 1 152 ? -14.512 4.515 4.498 1.00 86.62 152 PHE A O 1
ATOM 1173 N N . SER A 1 153 ? -12.430 5.199 4.020 1.00 82.62 153 SER A N 1
ATOM 1174 C CA . SER A 1 153 ? -12.209 4.322 2.877 1.00 82.62 153 SER A CA 1
ATOM 1175 C C . SER A 1 153 ? -10.942 3.507 3.085 1.00 82.62 153 SER A C 1
ATOM 1177 O O . SER A 1 153 ? -9.919 4.011 3.558 1.00 82.62 153 SER A O 1
ATOM 1179 N N . LEU A 1 154 ? -11.020 2.231 2.721 1.00 80.19 154 LEU A N 1
ATOM 1180 C CA . LEU A 1 154 ? -9.867 1.349 2.649 1.00 80.19 154 LEU A CA 1
ATOM 1181 C C . LEU A 1 154 ? -9.379 1.328 1.200 1.00 80.19 154 LEU A C 1
ATOM 1183 O O . LEU A 1 154 ? -10.160 1.050 0.292 1.00 80.19 154 LEU A O 1
ATOM 1187 N N . VAL A 1 155 ? -8.100 1.612 0.988 1.00 73.88 155 VAL A N 1
ATOM 1188 C CA . VAL A 1 155 ? -7.461 1.420 -0.316 1.00 73.88 155 VAL A CA 1
ATOM 1189 C C . VAL A 1 155 ? -6.870 0.004 -0.331 1.00 73.88 155 VAL A C 1
ATOM 1191 O O . VAL A 1 155 ? -6.32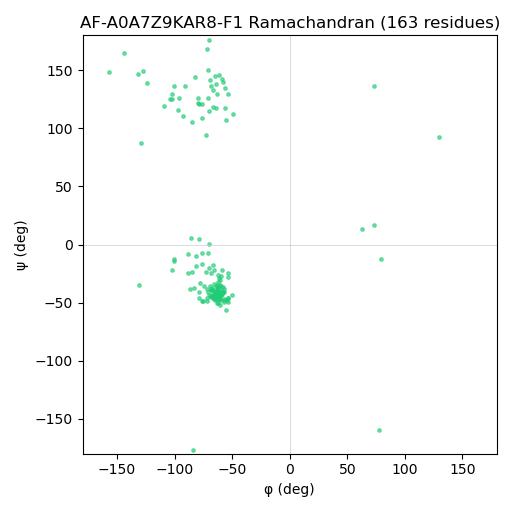4 -0.438 0.679 1.00 73.88 155 VAL A O 1
ATOM 1194 N N . GLY A 1 156 ? -7.050 -0.723 -1.439 1.00 62.91 156 GLY A N 1
ATOM 1195 C CA . GLY A 1 156 ? -6.546 -2.087 -1.653 1.00 62.91 156 GLY A CA 1
ATOM 1196 C C . GLY A 1 156 ? -7.263 -3.204 -0.875 1.00 62.91 156 GLY A C 1
ATOM 1197 O O . GLY A 1 156 ? -7.499 -3.112 0.327 1.00 62.91 156 GLY A O 1
ATOM 1198 N N . GLU A 1 157 ? -7.554 -4.336 -1.526 1.00 63.66 157 GLU A N 1
ATOM 1199 C CA . GLU A 1 157 ? -8.008 -5.539 -0.812 1.00 63.66 157 GLU A CA 1
ATOM 1200 C C . GLU A 1 157 ? -6.824 -6.299 -0.181 1.00 63.66 157 GLU A C 1
ATOM 1202 O O . GLU A 1 157 ? -5.849 -6.691 -0.835 1.00 63.66 157 GLU A O 1
ATOM 1207 N N . GLY A 1 158 ? -6.925 -6.558 1.126 1.00 57.47 158 GLY A N 1
ATOM 1208 C CA . GLY A 1 158 ? -6.096 -7.561 1.788 1.00 57.47 158 GLY A CA 1
ATOM 1209 C C . GLY A 1 158 ? -6.481 -8.940 1.260 1.00 57.47 158 GLY A C 1
ATOM 1210 O O . GLY A 1 158 ? -7.632 -9.341 1.406 1.00 57.47 158 GLY A O 1
ATOM 1211 N N . SER A 1 159 ? -5.534 -9.642 0.635 1.00 51.72 159 SER A N 1
ATOM 1212 C CA . SER A 1 159 ? -5.751 -10.949 0.014 1.00 51.72 159 SER A CA 1
ATOM 1213 C C . SER A 1 159 ? -6.473 -11.892 0.980 1.00 51.72 159 SER A C 1
ATOM 1215 O O . SER A 1 159 ? -5.902 -12.301 1.991 1.00 51.72 159 SER A O 1
ATOM 1217 N N . ARG A 1 160 ? -7.725 -12.253 0.672 1.00 50.81 160 ARG A N 1
ATOM 1218 C CA . ARG A 1 160 ? -8.440 -13.330 1.365 1.00 50.81 160 ARG A CA 1
ATOM 1219 C C . ARG A 1 160 ? -7.575 -14.586 1.236 1.00 50.81 160 ARG A C 1
ATOM 1221 O O . ARG A 1 160 ? -7.319 -15.030 0.116 1.00 50.81 160 ARG A O 1
ATOM 1228 N N . LYS A 1 161 ? -7.088 -15.146 2.351 1.00 47.44 161 LYS A N 1
ATOM 1229 C CA . LYS A 1 161 ? -6.477 -16.485 2.348 1.00 47.44 161 LYS A CA 1
ATOM 1230 C C . LYS A 1 161 ? -7.522 -17.426 1.752 1.00 47.44 161 LYS A C 1
ATOM 1232 O O . LYS A 1 161 ? -8.545 -17.688 2.378 1.00 47.44 161 LYS A O 1
ATOM 1237 N N . ARG A 1 162 ? -7.307 -17.885 0.518 1.00 41.69 162 ARG A N 1
ATOM 1238 C CA . ARG A 1 162 ? -8.155 -18.903 -0.098 1.00 41.69 162 ARG A CA 1
ATOM 1239 C C . ARG A 1 162 ? -7.813 -20.217 0.595 1.00 41.69 162 ARG A C 1
ATOM 1241 O O . ARG A 1 162 ? -6.817 -20.850 0.266 1.00 41.69 162 ARG A O 1
ATOM 1248 N N . ILE A 1 163 ? -8.577 -20.561 1.626 1.00 45.91 163 ILE A N 1
ATOM 1249 C CA . ILE A 1 163 ? -8.498 -21.874 2.259 1.00 45.91 163 ILE A CA 1
ATOM 1250 C C . ILE A 1 163 ? -9.224 -22.835 1.315 1.00 45.91 163 ILE A C 1
ATOM 1252 O O . ILE A 1 163 ? -10.436 -22.729 1.151 1.00 45.91 163 ILE A O 1
ATOM 1256 N N . GLY A 1 164 ? -8.466 -23.703 0.642 1.00 48.38 164 GLY A N 1
ATOM 1257 C CA . GLY A 1 164 ? -8.994 -24.758 -0.228 1.00 48.38 164 GLY A CA 1
ATOM 1258 C C . GLY A 1 164 ? -8.354 -24.806 -1.619 1.00 48.38 164 GLY A C 1
ATOM 1259 O O . GLY A 1 164 ? -8.820 -24.139 -2.547 1.00 48.38 164 GLY A O 1
ATOM 1260 N N . SER A 1 165 ? -7.306 -25.621 -1.752 1.00 35.22 165 SER A N 1
ATOM 1261 C CA . SER A 1 165 ? -7.056 -26.512 -2.897 1.00 35.22 165 SER A CA 1
ATOM 1262 C C . SER A 1 165 ? -6.161 -27.651 -2.439 1.00 35.22 165 SER A C 1
ATOM 1264 O O . SER A 1 165 ? -5.093 -27.308 -1.880 1.00 35.22 165 SER A O 1
#

Secondary structure (DSSP, 8-state):
---HHHHHHHHHHHHHHTSHHHHHHHHHHHTS--PPPPPPPHHHHHHTT--HHHHHHHHHHHHHHHHHHHHHHHHHHHHHTT-EEESS---HHHHHHHHHHHHHHHHH-TTS-HHHHHHHHHHHHHSS--EEPTTT--EEE-TTSGGGTTTEEE-S---------

Nearest PDB structures (foldseek):
  1wgf-assembly1_A  TM=6.385E-01  e=9.625E+00  Mus musculus
  4cug-assembly1_B  TM=2.846E-01  e=5.059E+00  Rhodothermus marinus DSM 4252

Solvent-accessible surface area (backbone atoms only — not comparable to full-atom values): 9637 Å² total; per-residue (Å²): 130,81,54,73,65,55,53,53,43,65,70,47,42,63,43,53,76,70,40,56,47,53,54,49,20,51,56,52,53,74,70,54,89,71,84,81,74,83,78,82,49,78,63,60,38,47,74,72,67,43,47,77,64,52,52,50,51,52,51,52,53,52,52,54,46,63,71,44,47,44,43,52,52,49,45,51,59,50,53,37,53,66,41,74,47,62,81,53,91,57,60,67,67,51,46,48,49,43,54,50,41,22,54,50,43,44,72,76,32,82,82,53,37,58,68,56,32,42,51,52,28,46,49,54,42,38,76,36,80,34,50,57,42,87,89,76,71,41,64,75,47,69,41,59,52,58,76,50,52,67,39,60,44,75,41,59,81,54,79,68,81,79,84,82,132